Protein AF-A0A2V5UL51-F1 (afdb_monomer)

Sequence (83 aa):
MKNNLVSLPSGTVLNLDLVAYVAVLPGAADRRKKMRVVFGFAGPGGAAANMQLDEEDSSVLVSALAERGVDVAALRESILTRK

Solvent-accessible surface area (backbone atoms only — not comparable to full-atom values): 5043 Å² total; per-residue (Å²): 132,85,80,55,67,43,80,34,86,87,71,49,75,43,56,55,86,44,51,64,51,74,45,76,39,90,67,23,88,85,39,76,46,28,30,36,43,32,33,71,73,50,66,99,84,62,57,72,47,66,48,74,30,32,61,69,36,37,53,52,51,50,50,58,41,42,77,70,71,45,91,42,66,73,61,48,52,69,71,54,80,75,124

pLDDT: mean 82.22, std 13.09, range [41.25, 94.0]

Radi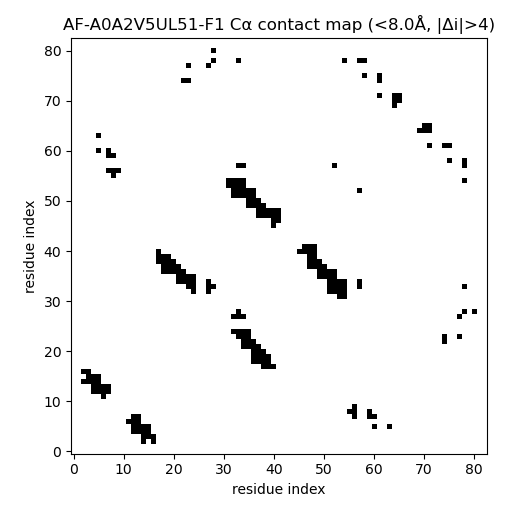us of gyration: 12.86 Å; Cα contacts (8 Å, |Δi|>4): 119; chains: 1; bounding box: 28×25×38 Å

Nearest PDB structures (foldseek):
  4v7e-assembly1_Cr  TM=5.029E-01  e=9.128E+00  Triticum aestivum
  3qok-assembly1_A  TM=3.991E-01  e=5.142E+00  Klebsiella pneumoniae subsp. pneumoniae MGH 78578

Mean predicted aligned error: 6.42 Å

Foldseek 3Di:
DPFLWFQFPVRDIDGPVQWPDKAFDVVLVPDQFGIKTWGDDDPDPDDTDIDTHGLRRLVRVLVSCVVVVHPCVVSCCSSPVDD

Structure (mmCIF, N/CA/C/O backbone):
data_AF-A0A2V5UL51-F1
#
_entry.id   AF-A0A2V5UL51-F1
#
loop_
_atom_site.group_PDB
_atom_site.id
_atom_site.type_symbol
_atom_site.label_atom_id
_atom_site.label_alt_id
_atom_site.label_comp_id
_atom_site.label_asym_id
_atom_site.label_entity_id
_atom_site.label_seq_id
_atom_site.pdbx_PDB_ins_code
_atom_site.Cartn_x
_atom_site.Cartn_y
_atom_site.Cartn_z
_atom_site.occupancy
_atom_site.B_iso_or_equiv
_atom_site.auth_seq_id
_atom_site.auth_comp_id
_atom_site.auth_asym_id
_atom_site.auth_atom_id
_atom_site.pdbx_PDB_model_num
ATOM 1 N N . MET A 1 1 ? -1.759 15.673 -18.277 1.00 48.06 1 MET A N 1
ATOM 2 C CA . MET A 1 1 ? -1.958 14.550 -17.334 1.00 48.06 1 MET A CA 1
ATOM 3 C C . MET A 1 1 ? -1.616 15.072 -15.947 1.00 48.06 1 MET A C 1
ATOM 5 O O . MET A 1 1 ? -0.569 15.689 -15.814 1.00 48.06 1 MET A O 1
ATOM 9 N N . LYS A 1 2 ? -2.507 14.957 -14.952 1.00 56.69 2 LYS A N 1
ATOM 10 C CA . LYS A 1 2 ? -2.139 15.259 -13.558 1.00 56.69 2 LYS A CA 1
ATOM 11 C C . LYS A 1 2 ? -1.278 14.092 -13.079 1.00 56.69 2 LYS A C 1
ATOM 13 O O . LYS A 1 2 ? -1.772 12.974 -13.081 1.00 56.69 2 LYS A O 1
ATOM 18 N N . ASN A 1 3 ? -0.020 14.336 -12.726 1.00 64.94 3 ASN A N 1
ATOM 19 C CA . ASN A 1 3 ? 0.830 13.287 -12.165 1.00 64.94 3 ASN A CA 1
ATOM 20 C C . ASN A 1 3 ? 0.259 12.887 -10.799 1.00 64.94 3 ASN A C 1
ATOM 22 O O . ASN A 1 3 ? 0.047 13.765 -9.955 1.00 64.94 3 ASN A O 1
ATOM 26 N N . ASN A 1 4 ? 0.014 11.596 -10.564 1.00 86.88 4 ASN A N 1
ATOM 27 C CA . ASN A 1 4 ? -0.489 11.120 -9.275 1.00 86.88 4 ASN A CA 1
ATOM 28 C C . ASN A 1 4 ? 0.648 10.991 -8.254 1.00 86.88 4 ASN A C 1
ATOM 30 O O . ASN A 1 4 ? 0.968 9.903 -7.778 1.00 86.88 4 ASN A O 1
ATOM 34 N N . LEU A 1 5 ? 1.265 12.126 -7.923 1.00 90.75 5 LEU A N 1
ATOM 35 C CA . LEU A 1 5 ? 2.335 12.196 -6.937 1.00 90.75 5 LEU A CA 1
ATOM 36 C C . LEU A 1 5 ? 1.775 12.300 -5.516 1.00 90.75 5 LEU A C 1
ATOM 38 O O . LEU A 1 5 ? 0.801 13.014 -5.270 1.00 90.75 5 LEU A O 1
ATOM 42 N N . VAL A 1 6 ? 2.421 11.608 -4.583 1.00 91.88 6 VAL A N 1
ATOM 43 C CA . VAL A 1 6 ? 2.165 11.690 -3.142 1.00 91.88 6 VAL A CA 1
ATOM 44 C C . VAL A 1 6 ? 3.482 11.978 -2.443 1.00 91.88 6 VAL A C 1
ATOM 46 O O . VAL A 1 6 ? 4.450 11.240 -2.618 1.00 91.88 6 VAL A O 1
ATOM 49 N N . SER A 1 7 ? 3.516 13.051 -1.658 1.00 93.12 7 SER A N 1
ATOM 50 C CA . SER A 1 7 ? 4.636 13.332 -0.765 1.00 93.12 7 SER A CA 1
ATOM 51 C C . SER A 1 7 ? 4.382 12.648 0.568 1.00 93.12 7 SER A C 1
ATOM 53 O O . SER A 1 7 ? 3.331 12.848 1.174 1.00 93.12 7 SER A O 1
ATOM 55 N N . LEU A 1 8 ? 5.343 11.852 1.013 1.00 93.38 8 LEU A N 1
ATOM 56 C CA . LEU A 1 8 ? 5.309 11.189 2.304 1.00 93.38 8 LEU A CA 1
ATOM 57 C C . LEU A 1 8 ? 6.038 12.029 3.371 1.00 93.38 8 LEU A C 1
ATOM 59 O O . LEU A 1 8 ? 6.959 12.776 3.021 1.00 93.38 8 LEU A O 1
ATOM 63 N N . PRO A 1 9 ? 5.666 11.902 4.656 1.00 92.25 9 PRO A N 1
ATOM 64 C CA . PRO A 1 9 ? 6.336 12.554 5.785 1.00 92.25 9 PRO A CA 1
ATOM 65 C C . PRO A 1 9 ? 7.848 12.321 5.846 1.00 92.25 9 PRO A C 1
ATOM 67 O O . PRO A 1 9 ? 8.596 13.234 6.190 1.00 92.25 9 PRO A O 1
ATOM 70 N N . SER A 1 10 ? 8.322 11.146 5.423 1.00 90.62 10 SER A N 1
ATOM 71 C CA . SER A 1 10 ? 9.758 10.846 5.321 1.00 90.62 10 SER A CA 1
ATOM 72 C C . SER A 1 10 ? 10.528 11.676 4.281 1.00 90.62 10 SER A C 1
ATOM 74 O O . SER A 1 10 ? 11.746 11.539 4.171 1.00 90.62 10 SER A O 1
ATOM 76 N N . GLY A 1 11 ? 9.844 12.509 3.489 1.00 91.31 11 GLY A N 1
ATOM 77 C CA . GLY A 1 11 ? 10.408 13.228 2.343 1.00 91.31 11 GLY A CA 1
ATOM 78 C C . GLY A 1 11 ? 10.422 12.402 1.053 1.00 91.31 11 GLY A C 1
ATOM 79 O O . GLY A 1 11 ? 10.864 12.883 0.009 1.00 91.31 11 GLY A O 1
ATOM 80 N N . THR A 1 12 ? 9.923 11.165 1.097 1.00 90.00 12 THR A N 1
ATOM 81 C CA . THR A 1 12 ? 9.789 10.306 -0.082 1.00 90.00 12 THR A CA 1
ATOM 82 C C . THR A 1 12 ? 8.661 10.807 -0.983 1.00 90.00 12 THR A C 1
ATOM 84 O O . THR A 1 12 ? 7.552 11.049 -0.515 1.00 90.00 12 THR A O 1
ATOM 87 N N . VAL A 1 13 ? 8.905 10.897 -2.293 1.00 91.12 13 VAL A N 1
ATOM 88 C CA . VAL A 1 13 ? 7.862 11.206 -3.284 1.00 91.12 13 VAL A CA 1
ATOM 89 C C . VAL A 1 13 ? 7.517 9.949 -4.073 1.00 91.12 13 VAL A C 1
ATOM 91 O O . VAL A 1 13 ? 8.380 9.346 -4.710 1.00 91.12 13 VAL A O 1
ATOM 94 N N . LEU A 1 14 ? 6.245 9.559 -4.040 1.00 90.38 14 LEU A N 1
ATOM 95 C CA . LEU A 1 14 ? 5.721 8.387 -4.733 1.00 90.38 14 LEU A CA 1
ATOM 96 C C . LEU A 1 14 ? 4.931 8.792 -5.970 1.00 90.38 14 LEU A C 1
ATOM 98 O O . LEU A 1 14 ? 4.050 9.640 -5.883 1.00 90.38 14 LEU A O 1
ATOM 102 N N . ASN A 1 15 ? 5.195 8.134 -7.100 1.00 89.81 15 ASN A N 1
ATOM 103 C CA . ASN A 1 15 ? 4.323 8.192 -8.267 1.00 89.81 15 ASN A CA 1
ATOM 104 C C . ASN A 1 15 ? 3.364 6.999 -8.261 1.00 89.81 15 ASN A C 1
ATOM 106 O O . ASN A 1 15 ? 3.776 5.873 -8.545 1.00 89.81 15 ASN A O 1
ATOM 110 N N . LEU A 1 16 ? 2.091 7.249 -7.944 1.00 89.12 16 LEU A N 1
ATOM 111 C CA . LEU A 1 16 ? 1.069 6.205 -7.874 1.00 89.12 16 LEU A CA 1
ATOM 112 C C . LEU A 1 16 ? 0.756 5.588 -9.238 1.00 89.12 16 LEU A C 1
ATOM 114 O O . LEU A 1 16 ? 0.335 4.439 -9.279 1.00 89.12 16 LEU A O 1
ATOM 118 N N . ASP A 1 17 ? 1.033 6.290 -10.340 1.00 87.06 17 ASP A N 1
ATOM 119 C CA . ASP A 1 17 ? 0.848 5.747 -11.693 1.00 87.06 17 ASP A CA 1
ATOM 120 C C . ASP A 1 17 ? 1.808 4.576 -11.982 1.00 87.06 17 ASP A C 1
ATOM 122 O O . ASP A 1 17 ? 1.589 3.794 -12.903 1.00 87.06 17 ASP A O 1
ATOM 126 N N . LEU A 1 18 ? 2.878 4.444 -11.188 1.00 86.50 18 LEU A N 1
ATOM 127 C CA . LEU A 1 18 ? 3.851 3.356 -11.282 1.00 86.50 18 LEU A CA 1
ATOM 128 C C . LEU A 1 18 ? 3.650 2.278 -10.215 1.00 86.50 18 LEU A C 1
ATOM 130 O O . LEU A 1 18 ? 4.385 1.292 -10.217 1.00 86.50 18 LEU A O 1
ATOM 134 N N . VAL A 1 19 ? 2.704 2.447 -9.289 1.00 88.69 19 VAL A N 1
ATOM 135 C CA . VAL A 1 19 ? 2.438 1.460 -8.237 1.00 88.69 19 VAL A CA 1
ATOM 136 C C . VAL A 1 19 ? 1.635 0.310 -8.834 1.00 88.69 19 VAL A C 1
ATOM 138 O O . VAL A 1 19 ? 0.530 0.499 -9.328 1.00 88.69 19 VAL A O 1
ATOM 141 N N . ALA A 1 20 ? 2.193 -0.896 -8.770 1.00 88.69 20 ALA A N 1
ATOM 142 C CA . ALA A 1 20 ? 1.508 -2.113 -9.183 1.00 88.69 20 ALA A CA 1
ATOM 143 C C . ALA A 1 20 ? 0.583 -2.628 -8.078 1.00 88.69 20 ALA A C 1
ATOM 145 O O . ALA A 1 20 ? -0.574 -2.944 -8.336 1.00 88.69 20 ALA A O 1
ATOM 146 N N . TYR A 1 21 ? 1.086 -2.715 -6.842 1.00 89.19 21 TYR A N 1
ATOM 147 C CA . TYR A 1 21 ? 0.270 -3.082 -5.687 1.00 89.19 21 TYR A CA 1
ATOM 148 C C . TYR A 1 21 ? 0.865 -2.578 -4.372 1.00 89.19 21 TYR A C 1
ATOM 150 O O . TYR A 1 21 ? 2.065 -2.318 -4.252 1.00 89.19 21 TYR A O 1
ATOM 158 N N . VAL A 1 22 ? 0.002 -2.481 -3.363 1.00 91.12 22 VAL A N 1
ATOM 159 C CA . VAL A 1 22 ? 0.361 -2.166 -1.979 1.00 91.12 22 VAL A CA 1
ATOM 160 C C . VAL A 1 22 ? -0.117 -3.313 -1.100 1.00 91.12 22 VAL A C 1
ATOM 162 O O . VAL A 1 22 ? -1.246 -3.775 -1.238 1.00 91.12 22 VAL A O 1
ATOM 165 N N . ALA A 1 23 ? 0.744 -3.791 -0.209 1.00 91.25 23 ALA A N 1
ATOM 166 C CA . ALA A 1 23 ? 0.442 -4.902 0.681 1.00 91.25 23 ALA A CA 1
ATOM 167 C C . ALA A 1 23 ? 0.913 -4.613 2.105 1.00 91.25 23 ALA A C 1
ATOM 169 O O . ALA A 1 23 ? 1.923 -3.947 2.329 1.00 91.25 23 ALA A O 1
ATOM 170 N N . VAL A 1 24 ? 0.201 -5.167 3.077 1.00 89.56 24 VAL A N 1
ATOM 171 C CA . VAL A 1 24 ? 0.591 -5.132 4.488 1.00 89.56 24 VAL A CA 1
ATOM 172 C C . VAL A 1 24 ? 1.732 -6.120 4.714 1.00 89.56 24 VAL A C 1
ATOM 174 O O . VAL A 1 24 ? 1.729 -7.226 4.169 1.00 89.56 24 VAL A O 1
ATOM 177 N N . LEU A 1 25 ? 2.731 -5.739 5.509 1.00 86.44 25 LEU A N 1
ATOM 178 C CA . LEU A 1 25 ? 3.799 -6.659 5.887 1.00 86.44 25 LEU A CA 1
ATOM 179 C C . LEU A 1 25 ? 3.295 -7.672 6.934 1.00 86.44 25 LEU A C 1
ATOM 181 O O . LEU A 1 25 ? 2.617 -7.285 7.886 1.00 86.44 25 LEU A O 1
ATOM 185 N N . PRO A 1 26 ? 3.670 -8.962 6.837 1.00 79.94 26 PRO A N 1
ATOM 186 C CA . PRO A 1 26 ? 3.379 -9.930 7.891 1.00 79.94 26 PRO A CA 1
ATOM 187 C C . PRO A 1 26 ? 3.964 -9.467 9.228 1.00 79.94 26 PRO A C 1
ATOM 189 O O . PRO A 1 26 ? 5.124 -9.042 9.281 1.00 79.94 26 PR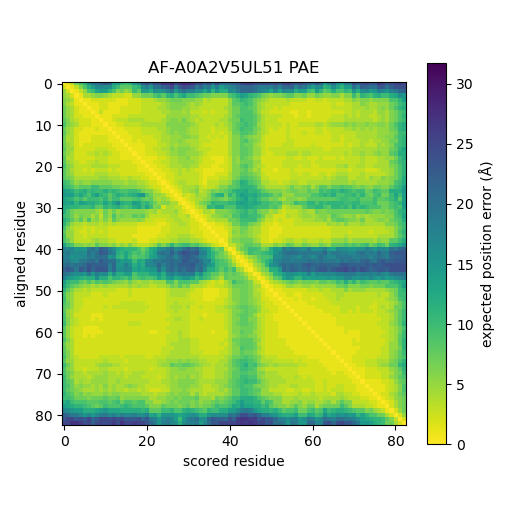O A O 1
ATOM 192 N N . GLY A 1 27 ? 3.163 -9.527 10.295 1.00 75.25 27 GLY A N 1
ATOM 193 C CA . GLY A 1 27 ? 3.564 -9.030 11.614 1.00 75.25 27 GLY A CA 1
ATOM 194 C C . GLY A 1 27 ? 3.801 -7.515 11.656 1.00 75.25 27 GLY A C 1
ATOM 195 O O . GLY A 1 27 ? 4.574 -7.049 12.489 1.00 75.25 27 GLY A O 1
ATOM 196 N N . ALA A 1 28 ? 3.177 -6.736 10.759 1.00 73.94 28 ALA A N 1
ATOM 197 C CA . ALA A 1 28 ? 3.290 -5.274 10.724 1.00 73.94 28 ALA A CA 1
ATOM 198 C C . ALA A 1 28 ? 3.029 -4.617 12.089 1.00 73.94 28 ALA A C 1
ATOM 200 O O . ALA A 1 28 ? 3.649 -3.600 12.390 1.00 73.94 28 ALA A O 1
ATOM 201 N N . ALA A 1 29 ? 2.179 -5.210 12.934 1.00 71.12 29 ALA A N 1
ATOM 202 C CA . ALA A 1 29 ? 1.898 -4.730 14.286 1.00 71.12 29 ALA A CA 1
ATOM 203 C C . ALA A 1 29 ? 3.179 -4.453 15.097 1.00 71.12 29 ALA A C 1
ATOM 205 O O . ALA A 1 29 ? 3.312 -3.372 15.669 1.00 71.12 29 ALA A O 1
ATOM 206 N N . ASP A 1 30 ? 4.159 -5.358 15.039 1.00 77.12 30 ASP A N 1
ATOM 207 C CA . ASP A 1 30 ? 5.392 -5.286 15.837 1.00 77.12 30 ASP A CA 1
ATOM 208 C C . ASP A 1 30 ? 6.592 -4.755 15.041 1.00 77.12 30 ASP A C 1
ATOM 210 O O . ASP A 1 30 ? 7.721 -4.699 15.529 1.00 77.12 30 ASP A O 1
ATOM 214 N N . ARG A 1 31 ? 6.366 -4.348 13.788 1.00 75.25 31 ARG A N 1
ATOM 215 C CA . ARG A 1 31 ? 7.410 -3.816 12.913 1.00 75.25 31 ARG A CA 1
ATOM 216 C C . ARG A 1 31 ? 7.373 -2.302 12.856 1.00 75.25 31 ARG A C 1
ATOM 218 O O . ARG A 1 31 ? 6.313 -1.682 12.844 1.00 75.25 31 ARG A O 1
ATOM 225 N N . ARG A 1 32 ? 8.558 -1.709 12.698 1.00 81.75 32 ARG A N 1
ATOM 226 C CA . ARG A 1 32 ? 8.696 -0.293 12.334 1.00 81.75 32 ARG A CA 1
ATOM 227 C C . ARG A 1 32 ? 8.108 -0.009 10.950 1.00 81.75 32 ARG A C 1
ATOM 229 O O . ARG A 1 32 ? 7.521 1.042 10.741 1.00 81.75 32 ARG A O 1
ATOM 236 N N . LYS A 1 33 ? 8.274 -0.942 10.008 1.00 86.00 33 LYS A N 1
ATOM 237 C CA . LYS A 1 33 ? 7.698 -0.861 8.662 1.00 86.00 33 LYS A CA 1
ATOM 238 C C . LYS A 1 33 ? 6.390 -1.648 8.601 1.00 86.00 33 LYS A C 1
ATOM 240 O O . LYS A 1 33 ? 6.363 -2.816 8.987 1.00 86.00 33 LYS A O 1
ATOM 245 N N . LYS A 1 34 ? 5.322 -1.003 8.133 1.00 86.75 34 LYS A N 1
ATOM 246 C CA . LYS A 1 34 ? 3.946 -1.516 8.144 1.00 86.75 34 LYS A CA 1
ATOM 247 C C . LYS A 1 34 ? 3.507 -2.026 6.777 1.00 86.75 34 LYS A C 1
ATOM 249 O O . LYS A 1 34 ? 2.909 -3.095 6.684 1.00 86.75 34 LYS A O 1
ATOM 254 N N . MET A 1 35 ? 3.851 -1.306 5.714 1.00 90.25 35 MET A N 1
ATOM 255 C CA . MET A 1 35 ? 3.407 -1.623 4.357 1.00 90.25 35 MET A CA 1
ATOM 256 C C . MET A 1 35 ? 4.572 -1.811 3.399 1.00 90.25 35 MET A C 1
ATOM 258 O O . MET A 1 35 ? 5.658 -1.266 3.588 1.00 90.25 35 MET A O 1
ATOM 262 N N . ARG A 1 36 ? 4.317 -2.569 2.336 1.00 91.94 36 ARG A N 1
ATOM 263 C CA . ARG A 1 36 ? 5.160 -2.697 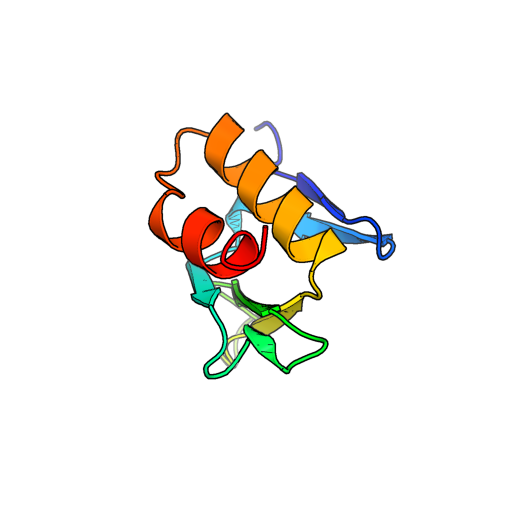1.155 1.00 91.94 36 ARG A CA 1
ATOM 264 C C . ARG A 1 36 ? 4.428 -2.111 -0.045 1.00 91.94 36 ARG A C 1
ATOM 266 O O . ARG A 1 36 ? 3.306 -2.513 -0.337 1.00 91.94 36 ARG A O 1
ATOM 273 N N . VAL A 1 37 ? 5.099 -1.226 -0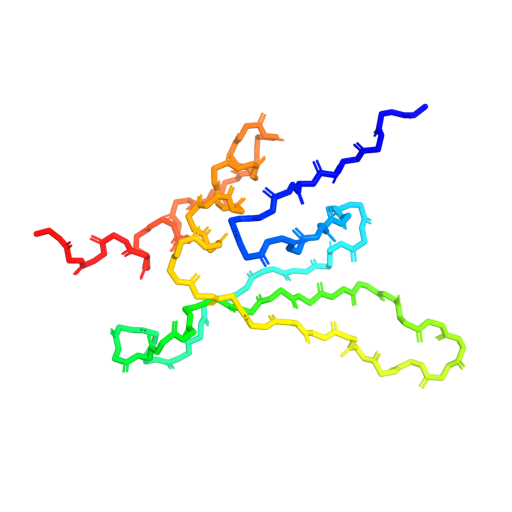.765 1.00 91.62 37 VAL A N 1
ATOM 274 C CA . VAL A 1 37 ? 4.677 -0.704 -2.068 1.00 91.62 37 VAL A CA 1
ATOM 275 C C . VAL A 1 37 ? 5.529 -1.371 -3.133 1.00 91.62 37 VAL A C 1
ATOM 277 O O . VAL A 1 37 ? 6.751 -1.410 -2.993 1.00 91.62 37 VAL A O 1
ATOM 280 N N . VAL A 1 38 ? 4.905 -1.911 -4.175 1.00 89.81 38 VAL A N 1
ATOM 281 C CA . VAL A 1 38 ? 5.598 -2.540 -5.303 1.00 89.81 38 VAL A CA 1
ATOM 282 C C . VAL A 1 38 ? 5.287 -1.771 -6.573 1.00 89.81 38 VAL A C 1
ATOM 284 O O . VAL A 1 38 ? 4.127 -1.468 -6.846 1.00 89.81 38 VAL A O 1
ATOM 287 N N . PHE A 1 39 ? 6.325 -1.457 -7.342 1.00 88.06 39 PHE A N 1
ATOM 288 C CA . PHE A 1 39 ? 6.218 -0.678 -8.571 1.00 88.06 39 PHE A CA 1
ATOM 289 C C . PHE A 1 39 ? 6.258 -1.584 -9.803 1.00 88.06 39 PHE A C 1
ATOM 291 O O . PHE A 1 39 ? 6.979 -2.581 -9.827 1.00 88.06 39 PHE A O 1
ATOM 298 N N . GLY A 1 40 ? 5.479 -1.228 -10.824 1.00 77.81 40 GLY A N 1
ATOM 299 C CA . GLY A 1 40 ? 5.242 -2.059 -12.004 1.00 77.81 40 GLY A CA 1
ATOM 300 C C . GLY A 1 40 ? 6.458 -2.262 -12.900 1.00 77.81 40 GLY A C 1
ATOM 301 O O . GLY A 1 40 ? 6.544 -3.300 -13.541 1.00 77.81 40 GLY A O 1
ATOM 302 N N . PHE A 1 41 ? 7.419 -1.333 -12.931 1.00 68.00 41 PHE A N 1
ATOM 303 C CA . PHE A 1 41 ? 8.584 -1.437 -13.813 1.00 68.00 41 PHE A CA 1
ATOM 304 C C . PHE A 1 41 ? 9.799 -0.683 -13.259 1.00 68.00 41 PHE A C 1
ATOM 306 O O . PHE A 1 41 ? 9.750 0.531 -13.077 1.00 68.00 41 PHE A O 1
ATOM 313 N N . ALA A 1 42 ? 10.919 -1.387 -13.070 1.00 60.94 42 ALA A N 1
ATOM 314 C CA . ALA A 1 42 ? 12.244 -0.791 -12.895 1.00 60.94 42 ALA A CA 1
ATOM 315 C C . ALA A 1 42 ? 13.128 -1.145 -14.107 1.00 60.94 42 ALA A C 1
ATOM 317 O O . ALA A 1 42 ? 14.038 -1.960 -14.015 1.00 60.94 42 ALA A O 1
ATOM 318 N N . GLY A 1 43 ? 12.816 -0.569 -15.273 1.00 56.5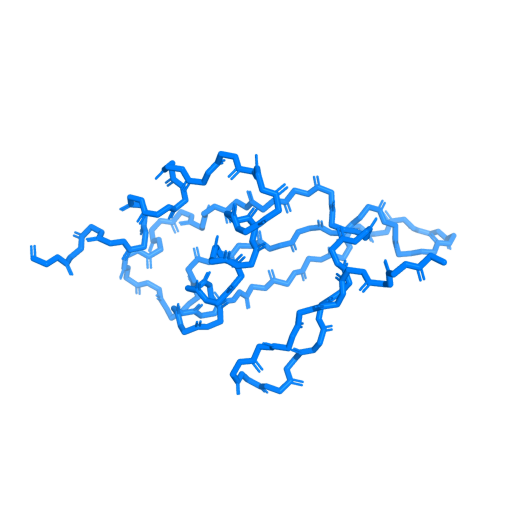0 43 GLY A N 1
ATOM 319 C CA . GLY A 1 43 ? 13.672 -0.613 -16.468 1.00 56.50 43 GLY A CA 1
ATOM 320 C C . GLY A 1 43 ? 13.900 -1.991 -17.130 1.00 56.50 43 GLY A C 1
ATOM 321 O O . GLY A 1 43 ? 13.361 -3.013 -16.693 1.00 56.50 43 GLY A O 1
ATOM 322 N N . PRO A 1 44 ? 14.691 -2.029 -18.222 1.00 51.19 44 PRO A N 1
ATOM 323 C CA . PRO A 1 44 ? 15.036 -3.262 -18.925 1.00 51.19 44 PRO A CA 1
ATOM 324 C C . PRO A 1 44 ? 16.008 -4.072 -18.055 1.00 51.19 44 PRO A C 1
ATOM 326 O O . PRO A 1 44 ? 17.166 -3.697 -17.900 1.00 51.19 44 PRO A O 1
ATOM 329 N N . GLY A 1 45 ? 15.515 -5.146 -17.435 1.00 61.41 45 GLY A N 1
ATOM 330 C CA . GLY A 1 45 ? 16.258 -5.960 -16.457 1.00 61.41 45 GLY A CA 1
ATOM 331 C C . GLY A 1 45 ? 15.415 -6.406 -15.255 1.00 61.41 45 GLY A C 1
ATOM 332 O O . GLY A 1 45 ? 15.748 -7.395 -14.612 1.00 61.41 45 GLY A O 1
ATOM 333 N N . GLY A 1 46 ? 14.281 -5.736 -15.009 1.00 56.41 46 GLY A N 1
ATOM 334 C CA . GLY A 1 46 ? 13.074 -6.341 -14.437 1.00 56.41 46 GLY A CA 1
ATOM 335 C C . GLY A 1 46 ? 13.122 -6.843 -12.991 1.00 56.41 46 GLY A C 1
ATOM 336 O O . GLY A 1 46 ? 12.383 -7.769 -12.667 1.00 56.41 46 GLY A O 1
ATOM 337 N N . ALA A 1 47 ? 13.923 -6.260 -12.097 1.00 58.12 47 ALA A N 1
ATOM 338 C CA . ALA A 1 47 ? 13.679 -6.464 -10.669 1.00 58.12 47 ALA A CA 1
ATOM 339 C C . ALA A 1 47 ? 12.493 -5.588 -10.241 1.00 58.12 47 ALA A C 1
ATOM 341 O O . ALA A 1 47 ? 12.517 -4.374 -10.437 1.00 58.12 47 ALA A O 1
ATOM 342 N N . ALA A 1 48 ? 11.453 -6.178 -9.649 1.00 64.56 48 ALA A N 1
ATOM 343 C CA . ALA A 1 48 ? 10.376 -5.398 -9.049 1.00 64.56 48 ALA A CA 1
ATOM 344 C C . ALA A 1 48 ? 10.958 -4.519 -7.929 1.00 64.56 48 ALA A C 1
ATOM 346 O O . ALA A 1 48 ? 11.347 -5.022 -6.869 1.00 64.56 48 ALA A O 1
ATOM 347 N N . ALA A 1 49 ? 11.029 -3.206 -8.161 1.00 79.75 49 ALA A N 1
ATOM 348 C CA . ALA A 1 49 ? 11.360 -2.268 -7.103 1.00 79.75 49 ALA A CA 1
ATOM 349 C C . ALA A 1 49 ? 10.230 -2.316 -6.073 1.00 79.75 49 ALA A C 1
ATOM 351 O O . ALA A 1 49 ? 9.048 -2.201 -6.410 1.00 79.75 49 ALA A O 1
ATOM 352 N N . ASN A 1 50 ? 10.591 -2.512 -4.811 1.00 87.19 50 ASN A N 1
ATOM 353 C CA . ASN A 1 50 ? 9.654 -2.391 -3.713 1.00 87.19 50 ASN A CA 1
ATOM 354 C C . ASN A 1 50 ? 10.242 -1.521 -2.612 1.00 87.19 50 ASN A C 1
ATOM 356 O O . ASN A 1 50 ? 11.453 -1.475 -2.408 1.00 87.19 50 ASN A O 1
ATOM 360 N N . MET A 1 51 ? 9.358 -0.821 -1.919 1.00 89.38 51 MET A N 1
ATOM 361 C CA . MET A 1 51 ? 9.688 0.041 -0.798 1.00 89.38 51 MET A CA 1
ATOM 362 C C . MET A 1 51 ? 8.851 -0.368 0.404 1.00 89.38 51 MET A C 1
ATOM 364 O O . MET A 1 51 ? 7.700 -0.777 0.255 1.00 89.38 51 MET A O 1
ATOM 368 N N . GLN A 1 52 ? 9.429 -0.259 1.597 1.00 91.88 52 GLN A N 1
ATOM 369 C CA . GLN A 1 52 ? 8.711 -0.485 2.844 1.00 91.88 52 GLN A CA 1
ATOM 370 C C . GLN A 1 52 ? 8.482 0.840 3.567 1.00 91.88 52 GLN A C 1
ATOM 372 O O . GLN A 1 52 ? 9.431 1.579 3.839 1.00 91.88 52 GLN A O 1
ATOM 377 N N . LEU A 1 53 ? 7.227 1.112 3.903 1.00 91.06 53 LEU A N 1
ATOM 378 C CA . LEU A 1 53 ? 6.792 2.336 4.568 1.00 91.06 53 LEU A CA 1
ATOM 379 C C . LEU A 1 53 ? 6.594 2.082 6.058 1.00 91.06 53 LEU A C 1
ATOM 381 O O . LEU A 1 53 ? 6.186 0.990 6.457 1.00 91.06 53 LEU A O 1
ATOM 385 N N . ASP A 1 54 ? 6.936 3.062 6.887 1.00 91.50 54 ASP A N 1
ATOM 386 C CA . ASP A 1 54 ? 6.559 3.054 8.304 1.00 91.50 54 ASP A CA 1
ATOM 387 C C . ASP A 1 54 ? 5.113 3.513 8.472 1.00 91.50 54 ASP A C 1
ATOM 389 O O . ASP A 1 54 ? 4.385 3.676 7.499 1.00 91.50 54 ASP A O 1
ATOM 393 N N . GLU A 1 55 ? 4.667 3.605 9.716 1.00 89.94 55 GLU A N 1
ATOM 394 C CA . GLU A 1 55 ? 3.280 3.888 10.062 1.00 89.94 55 GLU A CA 1
ATOM 395 C C . GLU A 1 55 ? 2.794 5.243 9.540 1.00 89.94 55 GLU A C 1
ATOM 397 O O . GLU A 1 55 ? 1.709 5.318 8.963 1.00 89.94 55 GLU A O 1
ATOM 402 N N . GLU A 1 56 ? 3.614 6.286 9.671 1.00 91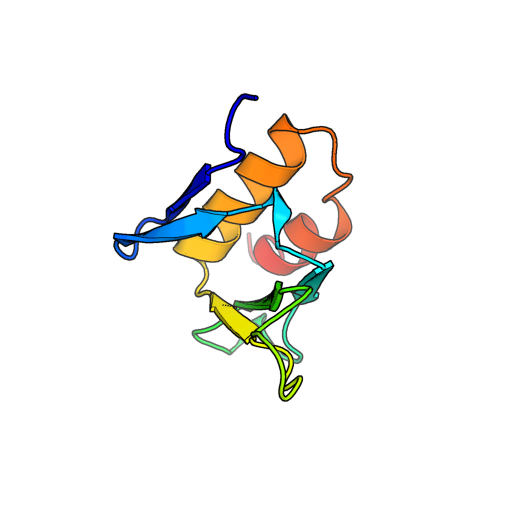.25 56 GLU A N 1
ATOM 403 C CA . GLU A 1 56 ? 3.262 7.642 9.249 1.00 91.25 56 GLU A CA 1
ATOM 404 C C . GLU A 1 56 ? 3.134 7.725 7.723 1.00 91.25 56 GLU A C 1
ATOM 406 O O . GLU A 1 56 ? 2.091 8.120 7.195 1.00 91.25 56 GLU A O 1
ATOM 411 N N . ASP A 1 57 ? 4.150 7.230 7.009 1.00 92.75 57 ASP A N 1
ATOM 412 C CA . ASP A 1 57 ? 4.141 7.153 5.549 1.00 92.75 57 ASP A CA 1
ATOM 413 C C . ASP A 1 57 ? 3.000 6.258 5.029 1.00 92.75 57 ASP A C 1
ATOM 415 O O . ASP A 1 57 ? 2.346 6.578 4.033 1.00 92.75 57 ASP A O 1
ATOM 419 N N . SER A 1 58 ? 2.723 5.141 5.712 1.00 91.75 58 SER A N 1
ATOM 420 C CA . SER A 1 58 ? 1.628 4.225 5.358 1.00 91.75 58 SER A CA 1
ATOM 421 C C . SER A 1 58 ? 0.264 4.904 5.484 1.00 91.75 58 SER A C 1
ATOM 423 O O . SER A 1 58 ? -0.582 4.743 4.605 1.00 91.75 58 SER A O 1
ATOM 425 N N . SER A 1 59 ? 0.051 5.690 6.542 1.00 91.88 59 SER A N 1
ATOM 426 C CA . SER A 1 59 ? -1.199 6.422 6.773 1.00 91.88 59 SER A CA 1
ATOM 427 C C . SER A 1 59 ? -1.471 7.462 5.680 1.00 91.88 59 SER A C 1
ATOM 429 O O . SER A 1 59 ? -2.586 7.547 5.149 1.00 91.88 59 SER A O 1
ATOM 431 N N . VAL A 1 60 ? -0.436 8.207 5.274 1.00 94.00 60 VAL A N 1
ATOM 432 C CA . VAL A 1 60 ? -0.537 9.188 4.182 1.00 94.00 60 VAL A CA 1
ATOM 433 C C . VAL A 1 60 ? -0.809 8.499 2.848 1.00 94.00 60 VAL A C 1
ATOM 435 O O . VAL A 1 60 ? -1.709 8.920 2.119 1.00 94.00 60 VAL A O 1
ATOM 438 N N . LEU A 1 61 ? -0.110 7.401 2.544 1.00 93.19 61 LEU A N 1
ATOM 439 C CA . LEU A 1 61 ? -0.363 6.629 1.327 1.00 93.19 61 LEU A CA 1
ATOM 440 C C . LEU A 1 61 ? -1.803 6.096 1.279 1.00 93.19 61 LEU A C 1
ATOM 442 O O . LEU A 1 61 ? -2.478 6.234 0.261 1.00 93.19 6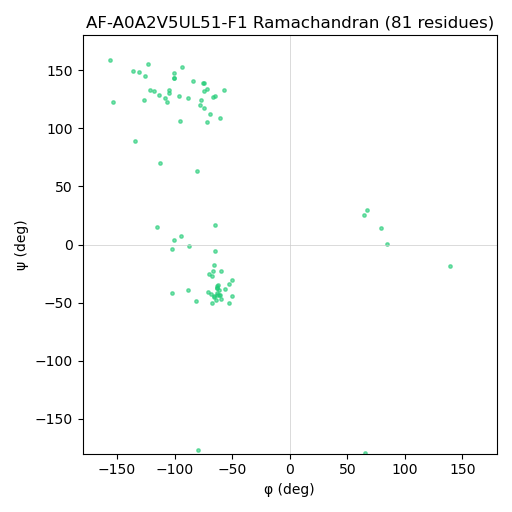1 LEU A O 1
ATOM 446 N N . VAL A 1 62 ? -2.291 5.510 2.373 1.00 92.62 62 VAL A N 1
ATOM 447 C CA . VAL A 1 62 ? -3.656 4.970 2.456 1.00 92.62 62 VAL A CA 1
ATOM 448 C C . VAL A 1 62 ? -4.709 6.065 2.294 1.00 92.62 62 VAL A C 1
ATOM 450 O O . VAL A 1 62 ? -5.723 5.848 1.629 1.00 92.62 62 VAL A O 1
ATOM 453 N N . SER A 1 63 ? -4.467 7.254 2.845 1.00 92.38 63 SER A N 1
ATOM 454 C CA . SER A 1 63 ? -5.348 8.411 2.657 1.00 92.38 63 SER A CA 1
ATOM 455 C C . SER A 1 63 ? -5.363 8.872 1.198 1.00 92.38 63 SER A C 1
ATOM 457 O O . SER A 1 63 ? -6.435 9.026 0.615 1.00 92.38 63 SER A O 1
ATOM 459 N N . ALA A 1 64 ? -4.192 8.972 0.568 1.00 92.44 64 ALA A N 1
ATOM 460 C CA . ALA A 1 64 ? -4.065 9.362 -0.832 1.00 92.44 64 ALA A CA 1
ATOM 461 C C . ALA A 1 64 ? -4.727 8.364 -1.803 1.00 92.44 64 ALA A C 1
ATOM 463 O O . ALA A 1 64 ? -5.283 8.770 -2.827 1.00 92.44 64 ALA A O 1
ATOM 464 N N . LEU A 1 65 ? -4.676 7.064 -1.500 1.00 92.00 65 LEU A N 1
ATOM 465 C CA . LEU A 1 65 ? -5.376 6.027 -2.262 1.00 92.00 65 LEU A CA 1
ATOM 466 C C . LEU A 1 65 ? -6.901 6.145 -2.101 1.00 92.00 65 LEU A C 1
ATOM 468 O O . LEU A 1 65 ? -7.624 6.081 -3.095 1.00 92.00 65 LEU A O 1
ATOM 472 N N . ALA A 1 66 ? -7.387 6.395 -0.880 1.00 92.00 66 ALA A N 1
ATOM 473 C CA . ALA A 1 66 ? -8.814 6.590 -0.611 1.00 92.00 66 ALA A CA 1
ATOM 474 C C . ALA A 1 66 ? -9.392 7.804 -1.358 1.00 92.00 66 ALA A C 1
ATOM 476 O O . ALA A 1 66 ? -10.458 7.711 -1.960 1.00 92.00 66 ALA A O 1
ATOM 477 N N . GLU A 1 67 ? -8.669 8.929 -1.379 1.00 92.00 67 GLU A N 1
ATOM 478 C CA . GLU A 1 67 ? -9.050 10.139 -2.130 1.00 92.00 67 GLU A CA 1
ATOM 479 C C . GLU A 1 67 ? -9.175 9.896 -3.640 1.00 92.00 67 GLU A C 1
ATOM 481 O O . GLU A 1 67 ? -9.873 10.626 -4.341 1.00 92.00 67 GLU A O 1
ATOM 486 N N . ARG A 1 68 ? -8.505 8.856 -4.146 1.00 89.19 68 ARG A N 1
ATOM 487 C CA . ARG A 1 68 ? -8.539 8.433 -5.551 1.00 89.19 68 ARG A CA 1
ATOM 488 C C . ARG A 1 68 ? -9.581 7.346 -5.820 1.00 89.19 68 ARG A C 1
ATOM 490 O O . ARG A 1 68 ? -9.630 6.821 -6.927 1.00 89.19 68 ARG A O 1
ATOM 497 N N . GLY A 1 69 ? -10.414 7.022 -4.831 1.00 89.19 69 GLY A N 1
ATOM 498 C CA . GLY A 1 69 ? -11.492 6.043 -4.955 1.00 89.19 69 GLY A CA 1
ATOM 499 C C . GLY A 1 69 ? -11.037 4.586 -4.871 1.00 89.19 69 GLY A C 1
ATOM 500 O O . GLY A 1 69 ? -11.808 3.697 -5.222 1.00 89.19 69 GLY A O 1
ATOM 501 N N . VAL A 1 70 ? -9.806 4.322 -4.422 1.00 89.50 70 VAL A N 1
ATOM 502 C CA . VAL A 1 70 ? -9.350 2.953 -4.147 1.00 89.50 70 VAL A CA 1
ATOM 503 C C . VAL A 1 70 ? -9.991 2.475 -2.848 1.00 89.50 70 VAL A C 1
ATOM 505 O O . VAL A 1 70 ? -9.950 3.181 -1.837 1.00 89.50 70 VAL A O 1
ATOM 508 N N . ASP A 1 71 ? -10.551 1.264 -2.856 1.00 90.69 71 ASP A N 1
ATOM 509 C CA . ASP A 1 71 ? -10.983 0.616 -1.620 1.00 90.69 71 ASP A CA 1
ATOM 510 C C . ASP 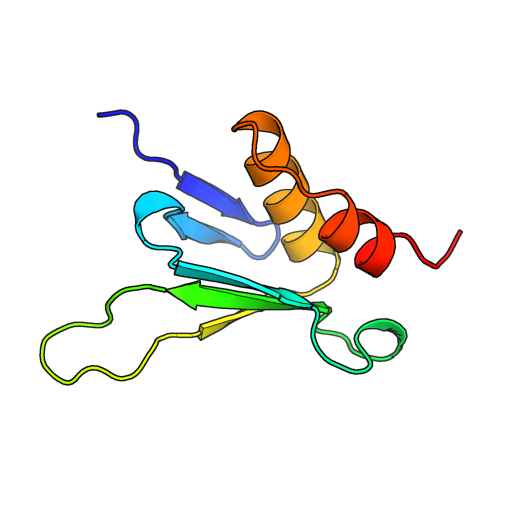A 1 71 ? -9.757 0.232 -0.785 1.00 90.69 71 ASP A C 1
ATOM 512 O O . ASP A 1 71 ? -8.946 -0.619 -1.155 1.00 90.69 71 ASP A O 1
ATOM 516 N N . VAL A 1 72 ? -9.616 0.911 0.349 1.00 90.31 72 VAL A N 1
ATOM 517 C CA . VAL A 1 72 ? -8.508 0.741 1.285 1.00 90.31 7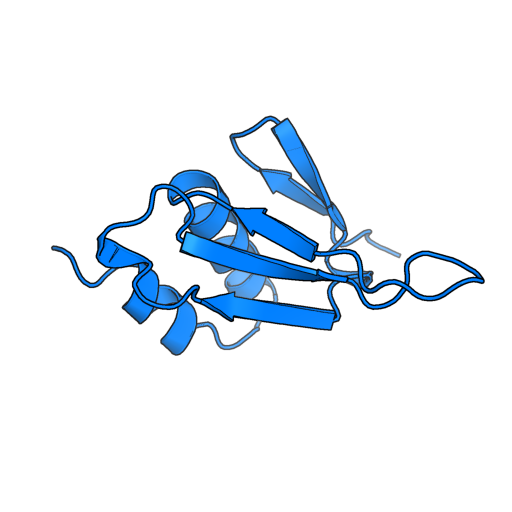2 VAL A CA 1
ATOM 518 C C . VAL A 1 72 ? -8.968 0.204 2.637 1.00 90.31 72 VAL A C 1
ATOM 520 O O . VAL A 1 72 ? -8.201 0.296 3.595 1.00 90.31 72 VAL A O 1
ATOM 523 N N . ALA A 1 73 ? -10.185 -0.340 2.760 1.00 87.81 73 ALA A N 1
ATOM 524 C CA . ALA A 1 73 ? -10.716 -0.825 4.038 1.00 87.81 73 ALA A CA 1
ATOM 525 C C . ALA A 1 73 ? -9.755 -1.818 4.718 1.00 87.81 73 ALA A C 1
ATOM 527 O O . ALA A 1 73 ? -9.316 -1.585 5.844 1.00 87.81 73 ALA A O 1
ATOM 528 N N . ALA A 1 74 ? -9.305 -2.834 3.976 1.00 84.38 74 ALA A N 1
ATOM 529 C CA . ALA A 1 74 ? -8.350 -3.829 4.470 1.00 84.38 74 ALA A CA 1
ATOM 530 C C . ALA A 1 74 ? -6.986 -3.221 4.857 1.00 84.38 74 ALA A C 1
ATOM 532 O O . ALA A 1 74 ? -6.348 -3.647 5.821 1.00 84.38 74 ALA A O 1
ATOM 533 N N . LEU A 1 75 ? -6.529 -2.196 4.127 1.00 85.44 75 LEU A N 1
ATOM 534 C CA . LEU A 1 75 ? -5.273 -1.504 4.432 1.00 85.44 75 LEU A CA 1
ATOM 535 C C . LEU A 1 75 ? -5.415 -0.657 5.703 1.00 85.44 75 LEU A C 1
ATOM 537 O O . LEU A 1 75 ? -4.526 -0.675 6.552 1.00 85.44 75 LEU A O 1
ATOM 541 N N . ARG A 1 76 ? -6.547 0.033 5.872 1.00 84.31 76 ARG A N 1
ATOM 542 C CA . ARG A 1 76 ? -6.852 0.834 7.064 1.00 84.31 76 ARG A CA 1
ATOM 543 C C . ARG A 1 76 ? -6.964 -0.025 8.311 1.00 84.31 76 ARG A C 1
ATOM 545 O O . ARG A 1 76 ? -6.334 0.314 9.305 1.00 84.31 76 ARG A O 1
ATOM 552 N N . GLU A 1 77 ? -7.699 -1.133 8.259 1.00 81.62 77 GLU A N 1
ATOM 553 C CA . GLU A 1 77 ? -7.830 -2.055 9.395 1.00 81.62 77 GLU A CA 1
ATOM 554 C C . GLU A 1 77 ? -6.472 -2.560 9.878 1.00 81.62 77 GLU A C 1
ATOM 556 O O . GLU A 1 77 ? -6.233 -2.638 11.081 1.00 81.62 77 GLU A O 1
ATOM 561 N N . SER A 1 78 ? -5.552 -2.826 8.951 1.00 73.69 78 SER A N 1
ATOM 562 C CA . SER A 1 78 ? -4.207 -3.299 9.285 1.00 73.69 78 SER A CA 1
ATOM 563 C C . SER A 1 78 ? -3.309 -2.254 9.956 1.00 73.69 78 SER A C 1
ATOM 565 O O . SER A 1 78 ? -2.377 -2.615 10.673 1.00 73.69 78 SER A O 1
ATOM 567 N N . ILE A 1 79 ? -3.575 -0.965 9.716 1.00 72.94 79 ILE A N 1
ATOM 568 C CA . ILE A 1 79 ? -2.851 0.154 10.334 1.00 72.94 79 ILE A CA 1
ATOM 569 C C . ILE A 1 79 ? -3.514 0.528 11.666 1.00 72.94 79 ILE A C 1
ATOM 571 O O . ILE A 1 79 ? -2.826 0.810 12.639 1.00 72.94 79 ILE A O 1
ATOM 575 N N . LEU A 1 80 ? -4.850 0.505 11.716 1.00 62.59 80 LEU A N 1
ATOM 576 C CA . LEU A 1 80 ? -5.669 0.970 12.837 1.00 62.59 80 LEU A CA 1
ATOM 577 C C . LEU A 1 80 ? -5.941 -0.083 13.914 1.00 62.59 80 LEU A C 1
ATOM 579 O O . LEU A 1 80 ? -6.581 0.258 14.905 1.00 62.59 80 LEU A O 1
ATOM 583 N N . THR A 1 81 ? -5.471 -1.329 13.785 1.00 57.16 81 THR A N 1
ATOM 584 C CA . THR A 1 81 ? -5.735 -2.414 14.760 1.00 57.16 81 THR A CA 1
ATOM 585 C C . THR A 1 81 ? -5.136 -2.186 16.163 1.00 57.16 81 THR A C 1
ATOM 587 O O . THR A 1 81 ? -5.062 -3.107 16.973 1.00 57.16 81 THR A O 1
ATOM 590 N N . ARG A 1 82 ? -4.752 -0.950 16.495 1.00 52.31 82 ARG A N 1
ATOM 591 C CA . ARG A 1 82 ? -4.576 -0.448 17.858 1.00 52.31 82 ARG A CA 1
ATOM 592 C C . ARG A 1 82 ? -5.218 0.940 18.003 1.00 52.31 82 ARG A C 1
ATOM 594 O O . ARG A 1 82 ? -4.552 1.960 17.846 1.00 52.31 82 ARG A O 1
ATOM 601 N N . LYS A 1 83 ? -6.497 0.974 18.367 1.00 41.25 83 LYS A N 1
ATOM 602 C CA . LYS A 1 83 ? -6.983 1.912 19.385 1.00 41.25 83 LYS A CA 1
ATOM 603 C C . LYS A 1 83 ? -7.625 1.107 20.497 1.00 41.25 83 LYS A C 1
ATOM 605 O O . LYS A 1 83 ? -8.369 0.164 20.154 1.00 41.25 83 LYS A O 1
#

Secondary structure (DSSP, 8-state):
----EEE-TTS-EEEGGGEEEEEEPTTGGGSSEEEEEEES--STT----EEEEEHHHHHHHHHHHHHTT---HHHHHHHHS--